Protein AF-A0A0F8ZM85-F1 (afdb_monomer_lite)

Structure (mmCIF, N/CA/C/O backbone):
data_AF-A0A0F8ZM85-F1
#
_entry.id   AF-A0A0F8ZM85-F1
#
loop_
_atom_site.group_PDB
_atom_site.id
_atom_site.type_symbol
_atom_site.label_atom_id
_atom_site.label_alt_id
_atom_site.label_comp_id
_atom_site.label_asym_id
_atom_site.label_entity_id
_atom_site.label_seq_id
_atom_site.pdbx_PDB_ins_code
_atom_site.Cartn_x
_atom_site.Cartn_y
_atom_site.Cartn_z
_atom_site.occupancy
_atom_site.B_iso_or_equiv
_atom_site.auth_seq_id
_atom_site.auth_comp_id
_atom_site.auth_asym_id
_atom_site.auth_atom_id
_atom_site.pdbx_PDB_model_num
ATOM 1 N N . ALA A 1 1 ? 27.259 -5.879 -23.839 1.00 44.31 1 ALA A N 1
ATOM 2 C CA . ALA A 1 1 ? 26.044 -6.658 -24.148 1.00 44.31 1 ALA A CA 1
ATOM 3 C C . ALA A 1 1 ? 25.222 -6.765 -22.872 1.00 44.31 1 ALA A C 1
ATOM 5 O O . ALA A 1 1 ? 25.794 -7.074 -21.833 1.00 44.31 1 ALA A O 1
ATOM 6 N N . ALA A 1 2 ? 23.940 -6.400 -22.907 1.00 50.03 2 ALA A N 1
ATOM 7 C CA . ALA A 1 2 ? 23.079 -6.466 -21.731 1.00 50.03 2 ALA A CA 1
ATOM 8 C C . ALA A 1 2 ? 22.732 -7.935 -21.449 1.00 50.03 2 ALA A C 1
ATOM 10 O O . ALA A 1 2 ? 21.946 -8.541 -22.171 1.00 50.03 2 ALA A O 1
ATOM 11 N N . ASN A 1 3 ? 23.342 -8.510 -20.415 1.00 57.00 3 ASN A N 1
ATOM 12 C CA . ASN A 1 3 ? 23.088 -9.882 -19.974 1.00 57.00 3 ASN A CA 1
ATOM 13 C C . ASN A 1 3 ? 21.807 -9.928 -19.122 1.00 57.00 3 ASN A C 1
ATOM 15 O O . ASN A 1 3 ? 21.851 -10.208 -17.925 1.00 57.00 3 ASN A O 1
ATOM 19 N N . GLY A 1 4 ? 20.666 -9.578 -19.720 1.00 68.94 4 GLY A N 1
ATOM 20 C CA . GLY A 1 4 ? 19.361 -9.725 -19.082 1.00 68.94 4 GLY A CA 1
ATOM 21 C C . GLY A 1 4 ? 18.962 -11.198 -19.038 1.00 68.94 4 GLY A C 1
ATOM 22 O O . GLY A 1 4 ? 19.017 -11.884 -20.057 1.00 68.94 4 GLY A O 1
ATOM 23 N N . ARG A 1 5 ? 18.566 -11.704 -17.867 1.00 78.94 5 ARG A N 1
ATOM 24 C CA . ARG A 1 5 ? 17.930 -13.026 -17.776 1.00 78.94 5 ARG A CA 1
ATOM 25 C C . ARG A 1 5 ? 16.583 -12.967 -18.501 1.00 78.94 5 ARG A C 1
ATOM 27 O O . ARG A 1 5 ? 15.793 -12.063 -18.240 1.00 78.94 5 ARG A O 1
ATOM 34 N N . ALA A 1 6 ? 16.338 -13.917 -19.399 1.00 81.88 6 ALA A N 1
ATOM 35 C CA . ALA A 1 6 ? 15.029 -14.096 -20.008 1.00 81.88 6 ALA A CA 1
ATOM 36 C C . ALA A 1 6 ? 14.102 -14.757 -18.981 1.00 81.88 6 ALA A C 1
ATOM 38 O O . ALA A 1 6 ? 14.392 -15.852 -18.499 1.00 81.88 6 ALA A O 1
ATOM 39 N N . TYR A 1 7 ? 13.014 -14.077 -18.632 1.00 81.75 7 TYR A N 1
ATOM 40 C CA . TYR A 1 7 ? 11.969 -14.609 -17.765 1.00 81.75 7 TYR A CA 1
ATOM 41 C C . TYR A 1 7 ? 10.710 -14.838 -18.593 1.00 81.75 7 TYR A C 1
ATOM 43 O O . TYR A 1 7 ? 10.412 -14.057 -19.499 1.00 81.75 7 TYR A O 1
ATOM 51 N N . THR A 1 8 ? 9.967 -15.898 -18.280 1.00 89.19 8 THR A N 1
ATOM 52 C CA . THR A 1 8 ? 8.615 -16.074 -18.815 1.00 89.19 8 THR A CA 1
ATOM 53 C C . THR A 1 8 ? 7.770 -14.857 -18.426 1.00 89.19 8 THR A C 1
ATOM 55 O O . THR A 1 8 ? 7.857 -14.429 -17.269 1.00 89.19 8 THR A O 1
ATOM 58 N N . PRO A 1 9 ? 6.969 -14.288 -19.346 1.00 84.44 9 PRO A N 1
ATOM 59 C CA . PRO A 1 9 ? 6.059 -13.204 -19.009 1.00 84.44 9 PRO A CA 1
ATOM 60 C C . PRO A 1 9 ? 5.157 -13.590 -17.836 1.00 84.44 9 PRO A C 1
ATOM 62 O O . PRO A 1 9 ? 4.635 -14.705 -17.779 1.00 84.44 9 PRO A O 1
ATOM 65 N N . VAL A 1 10 ? 4.979 -12.662 -16.900 1.00 84.38 10 VAL A N 1
ATOM 66 C CA . VAL A 1 10 ? 4.031 -12.834 -15.800 1.00 84.38 10 VAL A CA 1
ATOM 67 C C . VAL A 1 10 ? 2.622 -12.682 -16.369 1.00 84.38 10 VAL A C 1
ATOM 69 O O . VAL A 1 10 ? 2.274 -11.632 -16.909 1.00 84.38 10 VAL A O 1
ATOM 72 N N . VAL A 1 11 ? 1.822 -13.742 -16.269 1.00 89.25 11 VAL A N 1
ATOM 73 C CA . VAL A 1 11 ? 0.414 -13.733 -16.690 1.00 89.25 11 VAL A CA 1
ATOM 74 C C . VAL A 1 11 ? -0.378 -12.762 -15.806 1.00 89.25 11 VAL A C 1
ATOM 76 O O . VAL A 1 11 ? -0.189 -12.755 -14.593 1.00 89.25 11 VAL A O 1
ATOM 79 N N . GLY A 1 12 ? -1.256 -11.953 -16.409 1.00 83.88 12 GLY A N 1
ATOM 80 C CA . GLY A 1 12 ? -2.106 -10.986 -15.695 1.00 83.88 12 GLY A CA 1
ATOM 81 C C . GLY A 1 12 ? -1.446 -9.635 -15.394 1.00 83.88 12 GLY A C 1
ATOM 82 O O . GLY A 1 12 ? -2.065 -8.783 -14.774 1.00 83.88 12 GLY A O 1
ATOM 83 N N . ASN A 1 13 ? -0.212 -9.403 -15.855 1.00 84.62 13 ASN A N 1
ATOM 84 C CA . ASN A 1 13 ? 0.502 -8.138 -15.633 1.00 84.62 13 ASN A CA 1
ATOM 85 C C . ASN A 1 13 ? 0.002 -6.966 -16.507 1.00 84.62 13 ASN A C 1
ATOM 87 O O . ASN A 1 13 ? 0.478 -5.844 -16.367 1.00 84.62 13 ASN A O 1
ATOM 91 N N . GLU A 1 14 ? -0.911 -7.231 -17.443 1.00 89.75 14 GLU A N 1
ATOM 92 C CA . GLU A 1 14 ? -1.544 -6.211 -18.294 1.00 89.75 14 GLU A CA 1
ATOM 93 C C . GLU A 1 14 ? -2.792 -5.597 -17.644 1.00 89.75 14 GLU A C 1
ATOM 95 O O . GLU A 1 14 ? -3.300 -4.582 -18.116 1.00 89.75 14 GLU A O 1
ATOM 100 N N . GLU A 1 15 ? -3.276 -6.194 -16.555 1.00 90.31 15 GLU A N 1
ATOM 101 C CA . GLU A 1 15 ? -4.462 -5.746 -15.837 1.00 90.31 15 GLU A CA 1
ATOM 102 C C . GLU A 1 15 ? -4.072 -5.004 -14.557 1.00 90.31 15 GLU A C 1
ATOM 104 O O . GLU A 1 15 ? -3.051 -5.277 -13.921 1.00 90.31 15 GLU A O 1
ATOM 109 N N . GLU A 1 16 ? -4.902 -4.044 -14.155 1.00 91.25 16 GLU A N 1
ATOM 110 C CA . GLU A 1 16 ? -4.699 -3.380 -12.877 1.00 91.25 16 GLU A CA 1
ATOM 111 C C . GLU A 1 16 ? -4.977 -4.342 -11.717 1.00 91.25 16 GLU A C 1
ATOM 113 O O . GLU A 1 16 ? -6.028 -4.978 -11.661 1.00 91.25 16 GLU A O 1
ATOM 118 N N . PHE A 1 17 ? -4.103 -4.339 -10.712 1.00 92.56 17 PHE A N 1
ATOM 119 C CA . PHE A 1 17 ? -4.332 -5.068 -9.466 1.00 92.56 17 PHE A CA 1
ATOM 120 C C . PHE A 1 17 ? -5.645 -4.637 -8.782 1.00 92.56 17 PHE A C 1
ATOM 122 O O . PHE A 1 17 ? -5.946 -3.440 -8.700 1.00 92.56 17 PHE A O 1
ATOM 129 N N . ASP A 1 18 ? -6.419 -5.603 -8.279 1.00 93.81 18 ASP A N 1
ATOM 130 C CA . ASP A 1 18 ? -7.625 -5.377 -7.477 1.00 93.81 18 ASP A CA 1
ATOM 131 C C . ASP A 1 18 ? -7.351 -5.708 -5.995 1.00 93.81 18 ASP A C 1
ATOM 133 O O . ASP A 1 18 ? -7.146 -6.878 -5.652 1.00 93.81 18 ASP A O 1
ATOM 137 N N . PRO A 1 19 ? -7.348 -4.707 -5.093 1.00 95.56 19 PRO A N 1
ATOM 138 C CA . PRO A 1 19 ? -7.087 -4.935 -3.679 1.00 95.56 19 PRO A CA 1
ATOM 139 C C . PRO A 1 19 ? -8.288 -5.512 -2.913 1.00 95.56 19 PRO A C 1
ATOM 141 O O . PRO A 1 19 ? -8.132 -5.804 -1.729 1.00 95.56 19 PRO A O 1
ATOM 144 N N . ALA A 1 20 ? -9.4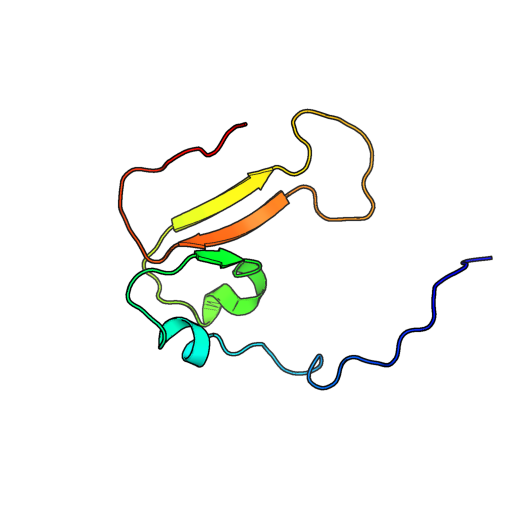69 -5.686 -3.524 1.00 95.38 20 ALA A N 1
ATOM 145 C CA . ALA A 1 20 ? -10.693 -6.079 -2.818 1.00 95.38 20 ALA A CA 1
ATOM 146 C C . ALA A 1 20 ? -10.537 -7.370 -1.999 1.00 95.38 20 ALA A C 1
ATOM 148 O O . ALA A 1 20 ? -10.967 -7.427 -0.847 1.00 95.38 20 ALA A O 1
ATOM 149 N N . LEU A 1 21 ? -9.864 -8.385 -2.553 1.00 94.00 21 LEU A N 1
ATOM 150 C CA . LEU A 1 21 ? -9.593 -9.624 -1.823 1.00 94.00 21 LEU A CA 1
ATOM 151 C C . LEU A 1 21 ? -8.691 -9.371 -0.610 1.00 94.00 21 LEU A C 1
ATOM 153 O O . LEU A 1 21 ? -8.992 -9.857 0.476 1.00 94.00 21 LEU A O 1
ATOM 157 N N . ALA A 1 22 ? -7.621 -8.589 -0.772 1.00 94.00 22 ALA A N 1
ATOM 158 C CA . ALA A 1 22 ? -6.711 -8.265 0.325 1.00 94.00 22 ALA A CA 1
ATOM 159 C C . ALA A 1 22 ? -7.427 -7.486 1.438 1.00 94.00 22 ALA A C 1
ATOM 161 O O . ALA A 1 22 ? -7.230 -7.789 2.608 1.00 94.00 22 ALA A O 1
ATOM 162 N N . LEU A 1 23 ? -8.301 -6.545 1.068 1.00 94.75 23 LEU A N 1
ATOM 163 C CA . LEU A 1 23 ? -9.113 -5.748 1.994 1.00 94.75 23 L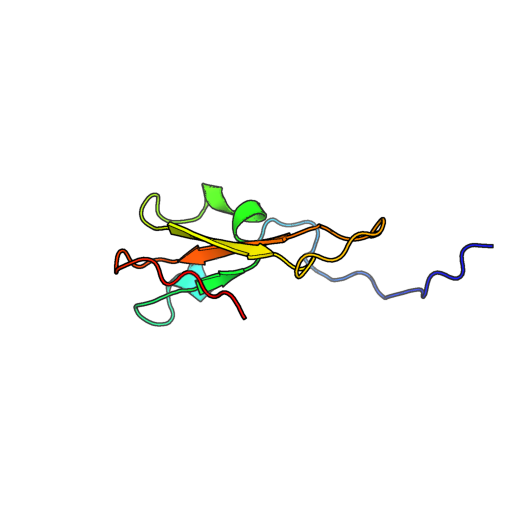EU A CA 1
ATOM 164 C C . LEU A 1 23 ? -10.220 -6.554 2.692 1.00 94.75 23 LEU A C 1
ATOM 166 O O . LEU A 1 23 ? -10.754 -6.112 3.705 1.00 94.75 23 LEU A O 1
ATOM 170 N N . SER A 1 24 ? -10.596 -7.712 2.145 1.00 95.69 24 SER A N 1
ATOM 171 C CA . SER A 1 24 ? -11.600 -8.595 2.751 1.00 95.69 24 SER A CA 1
ATOM 172 C C . SER A 1 24 ? -11.040 -9.468 3.879 1.00 95.69 24 SER A C 1
ATOM 174 O O . SER A 1 24 ? -11.806 -10.110 4.600 1.00 95.69 24 SER A O 1
ATOM 176 N N . VAL A 1 25 ? -9.712 -9.517 4.035 1.00 95.31 25 VAL A N 1
ATOM 177 C CA . VAL A 1 25 ? -9.035 -10.418 4.969 1.00 95.31 25 VAL A CA 1
ATOM 178 C C . VAL A 1 25 ? -8.515 -9.638 6.171 1.00 95.31 25 VAL A C 1
ATOM 180 O O . VAL A 1 25 ? -7.452 -9.027 6.133 1.00 95.31 25 VAL A O 1
ATOM 183 N N . GLY A 1 26 ? -9.231 -9.758 7.288 1.00 91.12 26 GLY A N 1
ATOM 184 C CA . GLY A 1 26 ? -8.874 -9.095 8.541 1.00 91.12 26 GLY A CA 1
ATOM 185 C C . GLY A 1 26 ? -9.406 -7.664 8.633 1.00 91.12 26 GLY A C 1
ATOM 186 O O . GLY A 1 26 ? -10.159 -7.199 7.784 1.00 91.12 26 GLY A O 1
ATOM 187 N N . SER A 1 27 ? -9.048 -6.982 9.720 1.00 90.44 27 SER A N 1
ATOM 188 C CA . SER A 1 27 ? -9.558 -5.634 10.029 1.00 90.44 27 SER A CA 1
ATOM 189 C C . SER A 1 27 ? -8.501 -4.536 9.890 1.00 90.44 27 SER A C 1
ATOM 191 O O . SER A 1 27 ? -8.848 -3.360 9.853 1.00 90.44 27 SER A O 1
ATOM 193 N N . HIS A 1 28 ? -7.225 -4.918 9.811 1.00 91.38 28 HIS A N 1
ATOM 194 C CA . HIS A 1 28 ? -6.071 -4.024 9.838 1.00 91.38 28 HIS A CA 1
ATOM 195 C C . HIS A 1 28 ? -5.118 -4.412 8.712 1.00 91.38 28 HIS A C 1
ATOM 197 O O . HIS A 1 28 ? -4.738 -5.579 8.598 1.00 91.38 28 HIS A O 1
ATOM 203 N N . HIS A 1 29 ? -4.738 -3.446 7.881 1.00 93.38 29 HIS A N 1
ATOM 204 C CA . HIS A 1 29 ? -4.028 -3.702 6.635 1.00 93.38 29 HIS A CA 1
ATOM 205 C C . HIS A 1 29 ? -2.807 -2.798 6.507 1.00 93.38 29 HIS A C 1
ATOM 207 O O . HIS A 1 29 ? -2.896 -1.586 6.702 1.00 93.38 29 HIS A O 1
ATOM 213 N N . ILE A 1 30 ? -1.688 -3.396 6.097 1.00 94.38 30 ILE A N 1
ATOM 214 C CA . ILE A 1 30 ? -0.520 -2.700 5.554 1.00 94.38 30 ILE A CA 1
ATOM 215 C C . ILE A 1 30 ? -0.269 -3.284 4.164 1.00 94.38 30 ILE A C 1
ATOM 217 O O .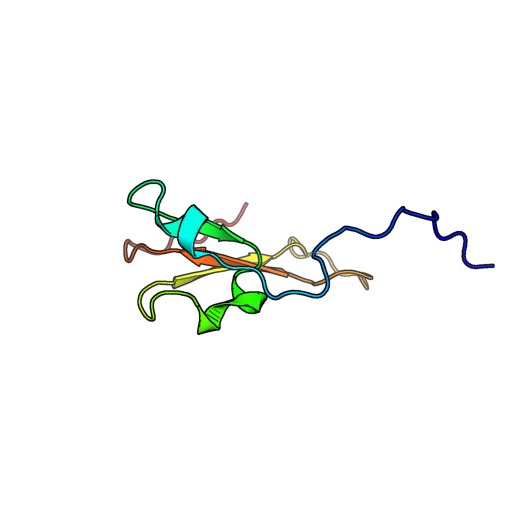 ILE A 1 30 ? 0.094 -4.454 4.040 1.00 94.38 30 ILE A O 1
ATOM 221 N N . LEU A 1 31 ? -0.483 -2.481 3.123 1.00 95.19 31 LEU A N 1
ATOM 222 C CA . LEU A 1 31 ? -0.405 -2.915 1.727 1.00 95.19 31 LEU A CA 1
ATOM 223 C C . LEU A 1 31 ? 0.731 -2.186 1.005 1.00 95.19 31 LEU A C 1
ATOM 225 O O . LEU A 1 31 ? 0.675 -0.971 0.824 1.00 95.19 31 LEU A O 1
ATOM 229 N N . TRP A 1 32 ? 1.765 -2.922 0.593 1.00 95.12 32 TRP A N 1
ATOM 230 C CA . TRP A 1 32 ? 2.922 -2.381 -0.130 1.00 95.12 32 TRP A CA 1
ATOM 231 C C . TRP A 1 32 ? 2.634 -2.181 -1.621 1.00 95.12 32 TRP A C 1
ATOM 233 O O . TRP A 1 32 ? 1.790 -2.860 -2.209 1.00 95.12 32 TRP A O 1
ATOM 243 N N . GLY A 1 33 ? 3.326 -1.218 -2.235 1.00 94.44 33 GLY A N 1
ATOM 244 C CA . GLY A 1 33 ? 3.095 -0.833 -3.631 1.00 94.44 33 GLY A CA 1
ATOM 245 C C . GLY A 1 33 ? 1.743 -0.147 -3.852 1.00 94.44 33 GLY A C 1
ATOM 246 O O . GLY A 1 33 ? 1.325 0.053 -4.991 1.00 94.44 33 GLY A O 1
ATOM 247 N N . ALA A 1 34 ? 1.058 0.231 -2.768 1.00 95.44 34 ALA A N 1
ATOM 248 C CA . ALA A 1 34 ? -0.277 0.817 -2.786 1.00 95.44 34 ALA A CA 1
ATOM 249 C C . ALA A 1 34 ? -0.375 2.109 -3.603 1.00 95.44 34 ALA A C 1
ATOM 251 O O . ALA A 1 34 ? -1.455 2.457 -4.065 1.00 95.44 34 ALA A O 1
ATOM 252 N N . ASN A 1 35 ? 0.739 2.797 -3.858 1.00 94.56 35 ASN A N 1
ATOM 253 C CA . ASN A 1 35 ? 0.784 3.955 -4.750 1.00 94.56 35 ASN A CA 1
ATOM 254 C C . ASN A 1 35 ? 0.351 3.630 -6.196 1.00 94.56 35 ASN A C 1
ATOM 256 O O . ASN A 1 35 ? -0.052 4.540 -6.912 1.00 94.56 35 ASN A O 1
ATOM 260 N N . HIS A 1 36 ? 0.408 2.364 -6.624 1.00 94.12 36 HIS A N 1
ATOM 261 C CA . HIS A 1 36 ? -0.006 1.929 -7.965 1.00 94.12 36 HIS A CA 1
ATOM 262 C C . HIS A 1 36 ? -1.511 1.652 -8.097 1.00 94.12 36 HIS A C 1
ATOM 264 O O . HIS A 1 36 ? -2.027 1.605 -9.208 1.00 94.12 36 HIS A O 1
ATOM 270 N N . TYR A 1 37 ? -2.214 1.471 -6.979 1.00 95.50 37 TYR A N 1
ATOM 271 C CA . TYR A 1 37 ? -3.651 1.180 -6.935 1.00 95.50 37 TYR A CA 1
ATOM 272 C C . TYR A 1 37 ? -4.364 2.024 -5.872 1.00 95.50 37 TYR A C 1
ATOM 274 O O . TYR A 1 37 ? -5.402 1.637 -5.336 1.00 95.50 37 TYR A O 1
ATOM 282 N N . ALA A 1 38 ? -3.811 3.200 -5.564 1.00 95.38 38 ALA A N 1
ATOM 283 C CA . ALA A 1 38 ? -4.306 4.080 -4.509 1.00 95.38 38 ALA A CA 1
ATOM 284 C C . ALA A 1 38 ? -5.747 4.545 -4.765 1.00 95.38 38 ALA A C 1
ATOM 286 O O . ALA A 1 38 ? -6.495 4.772 -3.821 1.00 95.38 38 ALA A O 1
ATOM 287 N N . HIS A 1 39 ? -6.155 4.637 -6.036 1.00 95.44 39 HIS A N 1
ATOM 288 C CA . HIS A 1 39 ? -7.523 4.968 -6.447 1.00 95.44 39 HIS A CA 1
ATOM 289 C C . HIS A 1 39 ? -8.556 3.899 -6.080 1.00 95.44 39 HIS A C 1
ATOM 291 O O . HIS A 1 39 ? -9.747 4.195 -6.090 1.00 95.44 39 HIS A O 1
ATOM 297 N N . LYS A 1 40 ? -8.118 2.677 -5.758 1.00 96.25 40 LYS A N 1
ATOM 298 C CA . LYS A 1 40 ? -8.974 1.558 -5.338 1.00 96.25 40 LYS A CA 1
ATOM 299 C C . LYS A 1 40 ? -9.002 1.361 -3.822 1.00 96.25 40 LYS A C 1
ATOM 301 O O . LYS A 1 40 ? -9.695 0.473 -3.335 1.00 96.25 40 LYS A O 1
ATOM 306 N N . LEU A 1 41 ? -8.229 2.148 -3.076 1.00 95.00 41 LEU A N 1
ATOM 307 C CA . LEU A 1 41 ? -8.166 2.059 -1.622 1.00 95.00 41 LEU A CA 1
ATOM 308 C C . LEU A 1 41 ? -9.192 2.993 -0.975 1.00 95.00 41 LEU A C 1
ATOM 310 O O . LEU A 1 41 ? -9.527 4.035 -1.546 1.00 95.00 41 LEU A O 1
ATOM 314 N N . PRO A 1 42 ? -9.674 2.667 0.237 1.00 93.00 42 PRO A N 1
ATOM 315 C CA . PRO A 1 42 ? -10.437 3.617 1.030 1.00 93.00 42 PRO A CA 1
ATOM 316 C C . PRO A 1 42 ? -9.683 4.947 1.171 1.00 93.00 42 PRO A C 1
ATOM 318 O O . PRO A 1 42 ? -8.473 4.974 1.384 1.00 93.00 42 PRO A O 1
ATOM 321 N N . HIS A 1 43 ? -10.405 6.068 1.102 1.00 88.00 43 HIS A N 1
ATOM 322 C CA . HIS A 1 43 ? -9.809 7.409 1.238 1.00 88.00 43 HIS A CA 1
ATOM 323 C C . HIS A 1 43 ? -9.233 7.692 2.635 1.00 88.00 43 HIS A C 1
ATOM 325 O O . HIS A 1 43 ? -8.499 8.657 2.840 1.00 88.00 43 HIS A O 1
ATOM 331 N N . ILE A 1 44 ? -9.594 6.855 3.599 1.00 85.31 44 ILE A N 1
ATOM 332 C CA . ILE A 1 44 ? -9.075 6.845 4.959 1.00 85.31 44 ILE A CA 1
ATOM 333 C C . ILE A 1 44 ? -7.739 6.094 5.020 1.00 85.31 44 ILE A C 1
ATOM 335 O O . ILE A 1 44 ? -7.536 5.139 4.283 1.00 85.31 44 ILE A O 1
ATOM 339 N N . GLY A 1 45 ? -6.824 6.515 5.894 1.00 88.81 45 GLY A N 1
ATOM 340 C CA . GLY A 1 45 ? -5.559 5.813 6.131 1.00 88.81 45 GLY A CA 1
ATOM 341 C C . GLY A 1 45 ? -4.334 6.725 6.189 1.00 88.81 45 GLY A C 1
ATOM 342 O O . GLY A 1 45 ? -4.433 7.958 6.297 1.00 88.81 45 GLY A O 1
ATOM 343 N N . ARG A 1 46 ? -3.157 6.098 6.157 1.00 89.88 46 ARG A N 1
ATOM 344 C CA . ARG A 1 46 ? -1.840 6.749 6.212 1.00 89.88 46 ARG A CA 1
ATOM 345 C C . ARG A 1 46 ? -0.864 6.082 5.252 1.00 89.88 46 ARG A C 1
ATOM 347 O O . ARG A 1 46 ? -1.028 4.920 4.894 1.00 89.88 46 ARG A O 1
ATOM 354 N N . TRP A 1 47 ? 0.175 6.820 4.875 1.00 91.75 47 TRP A N 1
ATOM 355 C CA . TRP A 1 47 ? 1.274 6.300 4.070 1.00 91.75 47 TRP A CA 1
ATOM 356 C C . TRP A 1 47 ? 2.488 6.025 4.946 1.00 91.75 47 TRP A C 1
ATOM 358 O O . TRP A 1 47 ? 2.957 6.904 5.667 1.00 91.75 47 TRP A O 1
ATOM 368 N N . LEU A 1 48 ? 2.996 4.804 4.849 1.00 90.62 48 LEU A N 1
ATOM 369 C CA . LEU A 1 48 ? 4.288 4.406 5.376 1.00 90.62 48 LEU A CA 1
ATOM 370 C C . LEU A 1 48 ? 5.315 4.543 4.254 1.00 90.62 48 LEU A C 1
ATOM 372 O O . LEU A 1 48 ? 5.092 4.069 3.138 1.00 90.62 48 LEU A O 1
ATOM 376 N N . VAL A 1 49 ? 6.436 5.191 4.562 1.00 90.12 49 VAL A N 1
ATOM 377 C CA . VAL A 1 49 ? 7.556 5.351 3.635 1.00 90.12 49 VAL A CA 1
ATOM 378 C C . VAL A 1 49 ? 8.717 4.524 4.150 1.00 90.12 49 VAL A C 1
ATOM 380 O O . VAL A 1 49 ? 9.287 4.827 5.197 1.00 90.12 49 VAL A O 1
ATOM 383 N N . TRP A 1 50 ? 9.097 3.499 3.397 1.00 88.31 50 TRP A N 1
ATOM 384 C CA . TRP A 1 50 ? 10.336 2.785 3.649 1.00 88.31 50 TRP A CA 1
ATOM 385 C C . TRP A 1 50 ? 11.465 3.429 2.858 1.00 88.31 50 TRP A C 1
ATOM 387 O O . TRP A 1 50 ? 11.566 3.250 1.645 1.00 88.31 50 TRP A O 1
ATOM 397 N N . ASP A 1 51 ? 12.337 4.162 3.548 1.00 86.00 51 ASP A N 1
ATOM 398 C CA . ASP A 1 51 ? 13.591 4.633 2.965 1.00 86.00 51 ASP A CA 1
ATOM 399 C C . ASP A 1 51 ? 14.575 3.467 2.801 1.00 86.00 51 ASP A C 1
ATOM 401 O O . ASP A 1 51 ? 15.167 2.984 3.769 1.00 86.00 51 ASP A O 1
ATOM 405 N N . LYS A 1 52 ? 14.776 3.013 1.560 1.00 82.12 52 LYS A N 1
ATOM 406 C CA . LYS A 1 52 ? 15.715 1.924 1.260 1.00 82.12 52 LYS A CA 1
ATOM 407 C C . LYS A 1 52 ? 17.156 2.406 1.218 1.00 82.12 52 LYS A C 1
ATOM 409 O O . LYS A 1 52 ? 18.067 1.576 1.138 1.00 82.12 52 LYS A O 1
ATOM 414 N N . ARG A 1 53 ? 17.386 3.722 1.216 1.00 77.62 53 ARG A N 1
ATOM 415 C CA . ARG A 1 53 ? 18.732 4.298 1.152 1.00 77.62 53 ARG A CA 1
ATOM 416 C C . ARG A 1 53 ? 19.471 4.118 2.467 1.00 77.62 53 ARG A C 1
ATOM 418 O O . ARG A 1 53 ? 20.691 4.038 2.433 1.00 77.62 53 ARG A O 1
ATOM 425 N N . CYS A 1 54 ? 18.775 4.009 3.603 1.00 75.88 54 CYS A N 1
ATOM 426 C CA . CYS A 1 54 ? 19.403 3.887 4.925 1.00 75.88 54 CYS A CA 1
ATOM 427 C C . CYS A 1 54 ? 20.521 4.933 5.129 1.00 75.88 54 CYS A C 1
ATOM 429 O O . CYS A 1 54 ? 21.601 4.600 5.611 1.00 75.88 54 CYS A O 1
ATOM 431 N N . GLN A 1 55 ? 20.284 6.178 4.692 1.00 72.81 55 GLN A N 1
ATOM 432 C CA . GLN A 1 55 ? 21.258 7.285 4.691 1.00 72.81 55 GLN A CA 1
ATOM 433 C C . GLN A 1 55 ? 22.514 7.081 3.814 1.00 72.81 55 GLN A C 1
ATOM 435 O O . GLN A 1 55 ? 23.458 7.865 3.893 1.00 72.81 55 GLN A O 1
ATOM 440 N N . GLN A 1 56 ? 22.542 6.065 2.950 1.00 69.06 56 GLN A N 1
ATOM 441 C CA . GLN A 1 56 ? 23.634 5.824 2.011 1.00 69.06 56 GLN A CA 1
ATOM 442 C C . GLN A 1 56 ? 23.317 6.386 0.625 1.00 69.06 56 GLN A C 1
ATOM 444 O O . GLN A 1 56 ? 22.256 6.134 0.054 1.00 69.06 56 GLN A O 1
ATOM 449 N N . GLN A 1 57 ? 24.282 7.112 0.064 1.00 66.06 57 GLN A N 1
ATOM 450 C CA . GLN A 1 57 ? 24.313 7.475 -1.351 1.00 66.06 57 GLN A CA 1
ATOM 451 C C . GLN A 1 57 ? 25.181 6.457 -2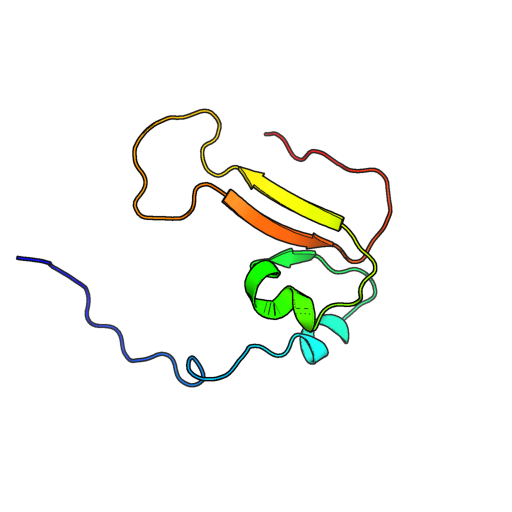.095 1.00 66.06 57 GLN A C 1
ATOM 453 O O . GLN A 1 57 ? 26.345 6.268 -1.731 1.00 66.06 57 GLN A O 1
ATOM 458 N N . PRO A 1 58 ? 24.608 5.740 -3.076 1.00 66.06 58 PRO A N 1
ATOM 459 C CA . PRO A 1 58 ? 24.863 6.096 -4.477 1.00 66.06 58 PRO A CA 1
ATOM 460 C C . PRO A 1 58 ? 23.651 5.872 -5.412 1.00 66.06 58 PRO A C 1
ATOM 462 O O . PRO A 1 58 ? 22.577 5.448 -4.989 1.00 66.06 58 PRO A O 1
ATOM 465 N N . THR A 1 59 ? 23.854 6.125 -6.711 1.00 63.72 59 THR A N 1
ATOM 466 C CA . THR A 1 59 ? 22.910 5.903 -7.819 1.00 63.72 59 THR A CA 1
ATOM 467 C C . THR A 1 59 ? 22.372 4.469 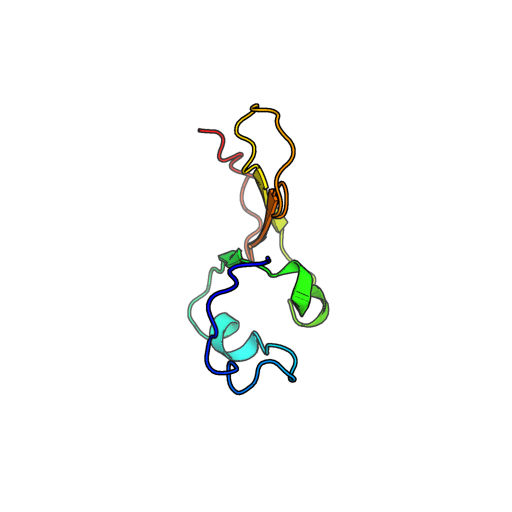-7.820 1.00 63.72 59 THR A C 1
ATOM 469 O O . THR A 1 59 ? 23.108 3.519 -8.098 1.00 63.72 59 THR A O 1
ATOM 472 N N . ARG A 1 60 ? 21.080 4.292 -7.521 1.00 61.53 60 ARG A N 1
ATOM 473 C CA . ARG A 1 60 ? 20.391 3.001 -7.644 1.00 61.53 60 ARG 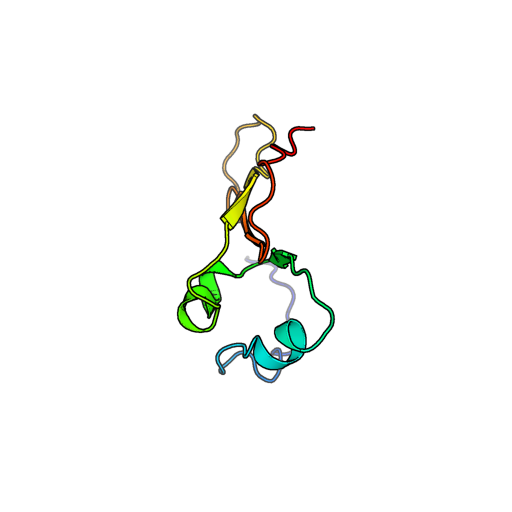A CA 1
ATOM 474 C C . ARG A 1 60 ? 19.650 2.908 -8.972 1.00 61.53 60 ARG A C 1
ATOM 476 O O . ARG A 1 60 ? 19.172 3.897 -9.511 1.00 61.53 60 ARG A O 1
ATOM 483 N N . THR A 1 61 ? 19.536 1.687 -9.483 1.00 65.56 61 THR A N 1
ATOM 484 C CA . THR A 1 61 ? 18.709 1.341 -10.653 1.00 65.56 61 THR A CA 1
ATOM 485 C C . THR A 1 61 ? 17.268 0.975 -10.269 1.00 65.56 61 THR A C 1
ATOM 487 O O . THR A 1 61 ? 16.482 0.573 -11.121 1.00 65.56 61 THR A O 1
ATOM 490 N N . GLN A 1 62 ? 16.920 1.099 -8.986 1.00 71.12 62 GLN A N 1
ATOM 491 C CA . GLN A 1 62 ? 15.597 0.850 -8.412 1.00 71.12 62 GLN A CA 1
ATOM 492 C C . GLN A 1 62 ? 15.149 2.074 -7.602 1.00 71.12 62 GLN A C 1
ATOM 494 O O . GLN A 1 62 ? 15.973 2.927 -7.284 1.00 71.12 62 GLN A O 1
ATOM 499 N N . ALA A 1 63 ? 13.863 2.136 -7.242 1.00 78.62 63 ALA A N 1
ATOM 500 C CA . ALA A 1 63 ? 13.300 3.240 -6.463 1.00 78.62 63 ALA A CA 1
ATOM 501 C C . ALA A 1 63 ? 14.004 3.444 -5.104 1.00 78.62 63 ALA A C 1
ATOM 503 O O . ALA A 1 63 ? 14.351 2.472 -4.425 1.00 78.62 63 ALA A O 1
ATOM 504 N N . ASP A 1 64 ? 14.153 4.710 -4.704 1.00 84.69 64 ASP A N 1
ATOM 505 C CA . ASP A 1 64 ? 14.775 5.141 -3.441 1.00 84.69 64 ASP A CA 1
ATOM 506 C C . ASP A 1 64 ? 13.989 4.701 -2.202 1.00 84.69 64 ASP A C 1
ATOM 508 O O . ASP A 1 64 ? 14.571 4.392 -1.160 1.00 84.69 64 ASP A O 1
ATOM 512 N N . CYS A 1 65 ? 12.665 4.656 -2.321 1.00 86.94 65 CYS A N 1
ATOM 513 C CA . CYS A 1 65 ? 11.762 4.250 -1.260 1.00 86.94 65 CYS A CA 1
ATOM 514 C C . CYS A 1 65 ? 10.676 3.303 -1.773 1.00 86.94 65 CYS A C 1
ATOM 516 O O . CYS A 1 65 ? 10.465 3.160 -2.979 1.00 86.94 65 CYS A O 1
ATOM 518 N N . GLU A 1 66 ? 10.004 2.644 -0.835 1.00 91.44 66 GLU A N 1
ATOM 519 C CA . GLU A 1 66 ? 8.756 1.921 -1.074 1.00 91.44 66 GLU A CA 1
ATOM 520 C C . GLU A 1 66 ? 7.639 2.533 -0.236 1.00 91.44 66 GLU A C 1
ATOM 522 O O . GLU A 1 66 ? 7.869 3.015 0.875 1.00 91.44 66 GLU A O 1
ATOM 527 N N . LEU A 1 67 ? 6.431 2.534 -0.795 1.00 92.94 67 LEU A N 1
ATOM 528 C CA . LEU A 1 67 ? 5.248 3.100 -0.166 1.00 92.94 67 LEU A CA 1
ATOM 529 C C . LEU A 1 67 ? 4.287 1.979 0.215 1.00 92.94 67 LEU A C 1
ATOM 531 O O . LEU A 1 67 ? 3.998 1.097 -0.600 1.00 92.94 67 LEU A O 1
ATOM 535 N N . ALA A 1 68 ? 3.761 2.053 1.433 1.00 94.50 68 ALA A N 1
ATOM 536 C CA . ALA A 1 68 ? 2.649 1.225 1.866 1.00 94.50 68 ALA A CA 1
ATOM 537 C C . ALA A 1 68 ? 1.494 2.071 2.387 1.00 94.50 68 ALA A C 1
ATOM 539 O O . ALA A 1 68 ? 1.705 3.088 3.046 1.00 94.50 68 ALA A O 1
ATOM 540 N N . TRP A 1 69 ? 0.273 1.631 2.105 1.00 94.62 69 TRP A N 1
ATOM 541 C CA . TRP A 1 69 ? -0.930 2.195 2.702 1.00 94.62 69 TRP A CA 1
ATOM 542 C C . TRP A 1 69 ? -1.288 1.415 3.966 1.00 94.62 69 TRP A C 1
ATOM 544 O O . TRP A 1 69 ? -1.270 0.184 3.962 1.00 94.62 69 TRP A O 1
ATOM 554 N N . CYS A 1 70 ? -1.601 2.141 5.036 1.00 93.69 70 CYS A N 1
ATOM 555 C CA . CYS A 1 70 ? -2.066 1.612 6.311 1.00 93.69 70 CYS A CA 1
ATOM 556 C C . CYS A 1 70 ? -3.534 2.003 6.518 1.00 93.69 70 CYS A C 1
ATOM 558 O O . CYS A 1 70 ? -3.859 3.193 6.440 1.00 93.69 70 CYS A O 1
ATOM 560 N N . SER A 1 71 ? -4.400 1.022 6.797 1.00 92.44 71 SER A N 1
ATOM 561 C CA . SER A 1 71 ? -5.838 1.252 7.021 1.00 92.44 71 SER A CA 1
ATOM 562 C C . SER A 1 71 ? -6.151 1.955 8.341 1.00 92.44 71 SER A C 1
ATOM 564 O O . SER A 1 71 ? -7.248 2.484 8.507 1.00 92.44 71 SER A O 1
ATOM 566 N N . ASP A 1 72 ? -5.202 1.947 9.278 1.00 85.94 72 ASP A N 1
ATOM 567 C CA . ASP A 1 72 ? -5.407 2.420 10.642 1.00 85.94 72 ASP A CA 1
ATOM 568 C C . ASP A 1 72 ? -4.896 3.845 10.870 1.00 85.94 72 ASP A C 1
ATOM 570 O O . ASP A 1 72 ? -4.050 4.377 10.148 1.00 85.94 72 ASP A O 1
ATOM 574 N N . TYR A 1 73 ? -5.424 4.459 11.928 1.00 70.81 73 TYR A N 1
ATOM 575 C CA . TYR A 1 73 ? -5.226 5.871 12.267 1.00 70.81 73 TYR A CA 1
ATOM 576 C C . TYR A 1 73 ? -4.374 6.094 13.522 1.00 70.81 73 TYR A C 1
ATOM 578 O O . TYR A 1 73 ? -4.223 7.244 13.935 1.00 70.81 73 TYR A O 1
ATOM 586 N N . TRP A 1 74 ? -3.884 5.024 14.159 1.00 65.00 74 TRP A N 1
ATOM 587 C CA . TRP A 1 74 ? -3.130 5.110 15.412 1.00 65.00 74 TRP A CA 1
ATOM 588 C C . TRP A 1 74 ? -1.788 5.829 15.231 1.00 65.00 74 TRP A C 1
ATOM 590 O O . TRP A 1 74 ? -1.304 5.987 14.106 1.00 65.00 74 TRP A O 1
ATOM 600 N N . ASP A 1 75 ? -1.217 6.283 16.351 1.00 58.38 75 ASP A N 1
ATOM 601 C CA . ASP A 1 75 ? -0.010 7.107 16.384 1.00 58.38 75 ASP A CA 1
ATOM 602 C C . ASP A 1 75 ? 1.111 6.542 15.503 1.00 58.38 75 ASP A C 1
ATOM 604 O O . ASP A 1 75 ? 1.452 5.358 15.534 1.00 58.38 75 ASP A O 1
ATOM 608 N N . ILE A 1 76 ? 1.659 7.437 14.683 1.00 57.56 76 ILE A N 1
ATOM 609 C CA . ILE A 1 76 ? 2.630 7.145 13.635 1.00 57.56 76 ILE A CA 1
ATOM 610 C C . ILE A 1 76 ? 3.898 6.582 14.282 1.00 57.56 76 ILE A C 1
ATOM 612 O O . ILE A 1 76 ? 4.655 7.312 14.923 1.00 57.56 76 ILE A O 1
ATOM 616 N N . LEU A 1 77 ? 4.173 5.296 14.069 1.00 56.22 77 LEU A N 1
ATOM 617 C CA . LEU A 1 77 ? 5.481 4.731 14.366 1.00 56.22 77 LEU A CA 1
ATOM 618 C C . LEU A 1 77 ? 6.395 5.006 13.171 1.00 56.22 77 LEU A C 1
ATOM 620 O O . LEU A 1 77 ? 6.327 4.332 12.143 1.00 56.22 77 LEU A O 1
ATOM 624 N N . ASN A 1 78 ? 7.261 6.007 13.302 1.00 52.50 78 ASN A N 1
ATOM 625 C CA . ASN A 1 78 ? 8.396 6.131 12.401 1.00 52.50 78 ASN A CA 1
ATOM 626 C C . ASN A 1 78 ? 9.334 4.944 12.650 1.00 52.50 78 ASN A C 1
ATOM 628 O O . ASN A 1 78 ? 10.112 4.939 13.604 1.00 52.50 78 ASN A O 1
ATOM 632 N N . LEU A 1 79 ? 9.225 3.922 11.803 1.00 50.56 79 LEU A N 1
ATOM 633 C CA . LEU A 1 79 ? 10.078 2.738 11.815 1.00 50.56 79 LEU A CA 1
ATOM 634 C C . LEU A 1 79 ? 11.440 3.104 11.210 1.00 50.56 79 LEU A C 1
ATOM 636 O O . LEU A 1 79 ? 11.770 2.757 10.079 1.00 50.56 79 LEU A O 1
ATOM 640 N N . TYR A 1 80 ? 12.222 3.870 11.963 1.00 47.34 80 TYR A N 1
ATOM 641 C CA . TYR A 1 80 ? 13.649 3.989 11.713 1.00 47.34 80 TYR A CA 1
ATOM 642 C C . TYR A 1 80 ? 14.344 2.794 12.364 1.00 47.34 80 TYR A C 1
ATOM 644 O O . TYR A 1 80 ? 14.036 2.429 13.499 1.00 47.34 80 TYR A O 1
ATOM 652 N N . ARG A 1 81 ? 15.249 2.166 11.614 1.00 47.69 81 ARG A N 1
ATOM 653 C CA . ARG A 1 81 ? 16.228 1.232 12.169 1.00 47.69 81 ARG A CA 1
ATOM 654 C C . ARG A 1 81 ? 17.268 1.993 12.982 1.00 47.69 81 ARG A C 1
ATOM 656 O O . ARG A 1 81 ? 17.714 3.046 12.477 1.00 47.69 81 ARG A O 1
#

Sequence (81 aa):
AANGRAYTPVVGNEEEFDPALALSVGSHHILWGANHYAHKLPHIGRWLVWDKRCQQQPTRTQADCELAWCSDYWDILNLYR

Secondary structure (DSSP, 8-state):
---PPP-PPPTTTTSPP-THHHHTSSS--EEETGGGSGGGS-S--EEEEEETTTT--S--SS-SEEEEEES--S-------

Foldseek 3Di:
DPPDDDDDDDPPPVDQDACPVVPVPDDKDKAKPCVSVVVNDPPAWDKDKAQPCLPPDDDDPDDRIIIITINDDDDDDPPDD

pLDDT: mean 82.39, std 14.6, range [44.31, 96.25]

Organism: NCBI:txid412755

Radius of gyration: 16.27 Å; chains: 1; bounding box: 38×24×40 Å